Protein AF-A0A9N9J6V5-F1 (afdb_monomer_lite)

pLDDT: mean 83.31, std 20.72, range [34.69, 98.25]

Sequence (106 aa):
MESLASNLIPTKQSIVSSTSKRNKRSVTILPPTLATTIDKKTKKPFILEYSVHLASNRFNRELKCIFPQVEDIEKCLVIPTFLKCEHDLVGIGAVIDHEKDEKLEV

Structure (mmCIF, N/CA/C/O backbone):
data_AF-A0A9N9J6V5-F1
#
_entry.id   AF-A0A9N9J6V5-F1
#
loop_
_atom_site.group_PDB
_atom_site.id
_atom_site.type_symbol
_atom_site.label_atom_id
_atom_site.label_alt_id
_atom_site.label_comp_id
_atom_site.label_asym_id
_atom_site.label_entity_id
_atom_site.label_seq_id
_atom_site.pdbx_PDB_ins_code
_atom_site.Cartn_x
_atom_site.Cartn_y
_atom_site.Cartn_z
_atom_site.occupancy
_atom_site.B_iso_or_equiv
_atom_site.auth_seq_id
_atom_site.auth_comp_id
_atom_site.a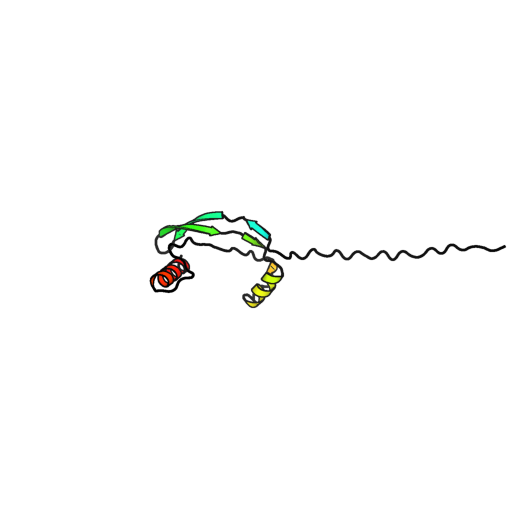uth_asym_id
_atom_site.auth_atom_id
_atom_site.pdbx_PDB_model_num
ATOM 1 N N . MET A 1 1 ? -59.084 27.238 56.098 1.00 43.94 1 MET A N 1
ATOM 2 C CA . MET A 1 1 ? -57.671 27.656 56.005 1.00 43.94 1 MET A CA 1
ATOM 3 C C . MET A 1 1 ? -56.969 26.655 55.117 1.00 43.94 1 MET A C 1
ATOM 5 O O . MET A 1 1 ? -56.894 25.485 55.467 1.00 43.94 1 MET A O 1
ATOM 9 N N . GLU A 1 2 ? -56.637 27.111 53.917 1.00 34.69 2 GLU A N 1
ATOM 10 C CA . GLU A 1 2 ? -56.127 26.323 52.798 1.00 34.69 2 GLU A CA 1
ATOM 11 C C . GLU A 1 2 ? -54.723 25.778 53.097 1.00 34.69 2 GLU A C 1
ATOM 13 O O . GLU A 1 2 ? -53.867 26.491 53.615 1.00 34.69 2 GLU A O 1
ATOM 18 N N . SER A 1 3 ? -54.500 24.505 52.769 1.00 35.50 3 SER A N 1
ATOM 19 C CA . SER A 1 3 ? -53.189 23.855 52.790 1.00 35.50 3 SER A CA 1
ATOM 20 C C . SER A 1 3 ? -52.680 23.786 51.351 1.00 35.50 3 SER A C 1
ATOM 22 O O . SER A 1 3 ? -53.223 23.048 50.529 1.00 35.50 3 SER A O 1
ATOM 24 N N . LEU A 1 4 ? -51.672 24.599 51.033 1.00 39.06 4 LEU A N 1
ATOM 25 C CA . LEU A 1 4 ? -50.961 24.593 49.754 1.00 39.06 4 LEU A CA 1
ATOM 26 C C . LEU A 1 4 ? -49.958 23.432 49.747 1.00 39.06 4 LEU A C 1
ATOM 28 O O . LEU A 1 4 ? -48.835 23.558 50.232 1.00 39.06 4 LEU A O 1
ATOM 32 N N . ALA A 1 5 ? -50.376 22.292 49.197 1.00 41.53 5 ALA A N 1
ATOM 33 C CA . ALA A 1 5 ? -49.474 21.195 48.877 1.00 41.53 5 ALA A CA 1
ATOM 34 C C . ALA A 1 5 ? -48.572 21.594 47.695 1.00 41.53 5 ALA A C 1
ATOM 36 O O . ALA A 1 5 ? -49.031 21.977 46.619 1.00 41.53 5 ALA A O 1
ATOM 37 N N . SER A 1 6 ? -47.268 21.522 47.932 1.00 43.38 6 SER A N 1
ATOM 38 C CA . SER A 1 6 ? -46.185 21.800 47.000 1.00 43.38 6 SER A CA 1
ATOM 39 C C . SER A 1 6 ? -46.143 20.774 45.860 1.00 43.38 6 SER A C 1
ATOM 41 O O . SER A 1 6 ? -45.918 19.584 46.070 1.00 43.38 6 SER A O 1
ATOM 43 N N . ASN A 1 7 ? -46.306 21.246 44.623 1.00 40.84 7 ASN A N 1
ATOM 44 C CA . ASN A 1 7 ? -46.095 20.444 43.418 1.00 40.84 7 ASN A CA 1
ATOM 45 C C . ASN A 1 7 ? -44.591 20.230 43.179 1.00 40.84 7 ASN A C 1
ATOM 47 O O . ASN A 1 7 ? -43.937 21.013 42.492 1.00 40.84 7 ASN A O 1
ATOM 51 N N . LEU A 1 8 ? -44.037 19.156 43.742 1.00 41.31 8 LEU A N 1
ATOM 52 C CA . LEU A 1 8 ? -42.737 18.618 43.343 1.00 41.31 8 LEU A CA 1
ATOM 53 C C . LEU A 1 8 ? -42.909 17.839 42.032 1.00 41.31 8 LEU A C 1
ATOM 55 O O . LEU A 1 8 ? -43.397 16.711 42.010 1.00 41.31 8 LEU A O 1
ATOM 59 N N . ILE A 1 9 ? -42.520 18.465 40.923 1.00 42.06 9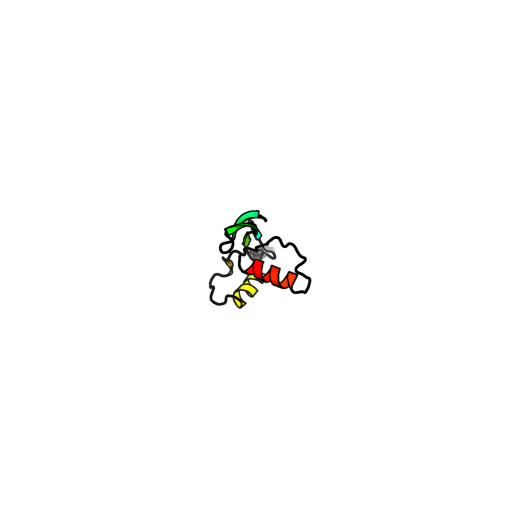 ILE A N 1
ATOM 60 C CA . ILE A 1 9 ? -42.415 17.816 39.612 1.00 42.06 9 ILE A CA 1
ATOM 61 C C . ILE A 1 9 ? -41.255 16.807 39.680 1.00 42.06 9 ILE A C 1
ATOM 63 O O . ILE A 1 9 ? -40.145 17.204 40.042 1.00 42.06 9 ILE A O 1
ATOM 67 N N . PRO A 1 10 ? -41.439 15.527 39.306 1.00 38.56 10 PRO A N 1
ATOM 68 C CA . PRO A 1 10 ? -40.325 14.602 39.201 1.00 38.56 10 PRO A CA 1
ATOM 69 C C . PRO A 1 10 ? -39.497 14.974 37.972 1.00 38.56 10 PRO A C 1
ATOM 71 O O . PRO A 1 10 ? -39.929 14.802 36.829 1.00 38.56 10 PRO A O 1
ATOM 74 N N . THR A 1 11 ? -38.288 15.479 38.201 1.00 39.06 11 THR A N 1
ATOM 75 C CA . THR A 1 11 ? -37.281 15.657 37.161 1.00 39.06 11 THR A CA 1
ATOM 76 C C . THR A 1 11 ? -36.943 14.274 36.614 1.00 39.06 11 THR A C 1
ATOM 78 O O . THR A 1 11 ? -36.207 13.509 37.237 1.00 39.06 11 THR A O 1
ATOM 81 N N . LYS A 1 12 ? -37.499 13.920 35.448 1.00 43.09 12 LYS A N 1
ATOM 82 C CA . LYS A 1 12 ? -37.006 12.791 34.659 1.00 43.09 12 LYS A CA 1
ATOM 83 C C . LYS A 1 12 ? -35.542 13.081 34.349 1.00 43.09 12 LYS A C 1
ATOM 85 O O . LYS A 1 12 ? -35.237 13.871 33.458 1.00 43.09 12 LYS A O 1
ATOM 90 N N . GLN A 1 13 ? -34.641 12.463 35.107 1.00 42.16 13 GLN A N 1
ATOM 91 C CA . GLN A 1 13 ? -33.248 12.339 34.720 1.00 42.16 13 GLN A CA 1
ATOM 92 C C . GLN A 1 13 ? -33.243 11.545 33.418 1.00 42.16 13 GLN A C 1
ATOM 94 O O . GLN A 1 13 ? -33.396 10.325 33.399 1.00 42.16 13 GLN A O 1
ATOM 99 N N . SER A 1 14 ? -33.156 12.276 32.309 1.00 41.62 14 SER A N 1
ATOM 100 C CA . SER A 1 14 ? -32.756 11.715 31.034 1.00 41.62 14 SER A CA 1
ATOM 101 C C . SER A 1 14 ? -31.386 11.100 31.272 1.00 41.62 14 SER A C 1
ATOM 103 O O . SER A 1 14 ? -30.404 11.815 31.474 1.00 41.62 14 SER A O 1
ATOM 105 N N . ILE A 1 15 ? -31.347 9.771 31.343 1.00 47.41 15 ILE A N 1
ATOM 106 C CA . ILE A 1 15 ? -30.122 8.997 31.226 1.00 47.41 15 ILE A CA 1
ATOM 107 C C . ILE A 1 15 ? -29.522 9.450 29.902 1.00 47.41 15 ILE A C 1
ATOM 109 O O . ILE A 1 15 ? -30.021 9.106 28.830 1.00 47.41 15 ILE A O 1
ATOM 113 N N . VAL A 1 16 ? -28.507 10.308 29.988 1.00 43.53 16 VAL A N 1
ATOM 114 C CA . VAL A 1 16 ? -27.719 10.743 28.845 1.00 43.53 16 VAL A CA 1
ATOM 115 C C . VAL A 1 16 ? -27.089 9.471 28.307 1.00 43.53 16 VAL A C 1
ATOM 117 O O . VAL A 1 16 ? -26.093 8.986 28.842 1.00 43.53 16 VAL A O 1
ATOM 120 N N . SER A 1 17 ? -27.721 8.881 27.291 1.00 49.41 17 SER A N 1
ATOM 121 C CA . SER A 1 17 ? -27.127 7.802 26.521 1.00 49.41 17 SER A CA 1
ATOM 122 C C . SER A 1 17 ? -25.781 8.335 26.065 1.00 49.41 17 SER A C 1
ATOM 124 O O . SER A 1 17 ? -25.736 9.329 25.330 1.00 49.41 17 SER A O 1
ATOM 126 N N . SER A 1 18 ? -24.700 7.742 26.560 1.00 49.66 18 SER A N 1
ATOM 127 C CA . SER A 1 18 ? -23.353 8.060 26.127 1.00 49.66 18 SER A CA 1
ATOM 128 C C . SER A 1 18 ? -23.338 7.899 24.613 1.00 49.66 18 SER A C 1
ATOM 130 O O . SER A 1 18 ? -23.379 6.794 24.071 1.00 49.66 18 SER A O 1
ATOM 132 N N . THR A 1 19 ? -23.373 9.021 23.897 1.00 47.53 19 THR A N 1
ATOM 133 C CA . THR A 1 19 ? -23.213 9.021 22.455 1.00 47.53 19 THR A CA 1
ATOM 134 C C . THR A 1 19 ? -21.770 8.615 22.225 1.00 47.53 19 THR A C 1
ATOM 136 O O . THR A 1 19 ? -20.855 9.432 22.264 1.00 47.53 19 THR A O 1
ATOM 139 N N . SER A 1 20 ? -21.557 7.304 22.083 1.00 51.03 20 SER A N 1
ATOM 140 C CA . SER A 1 20 ? -20.309 6.723 21.610 1.00 51.03 20 SER A CA 1
ATOM 141 C C . SER A 1 20 ? -19.904 7.542 20.392 1.00 51.03 20 SER A C 1
ATOM 143 O O . SER A 1 20 ? -20.590 7.526 19.364 1.00 51.03 20 SER A O 1
ATOM 145 N N . LYS A 1 21 ? -18.862 8.369 20.550 1.00 59.25 21 LYS A N 1
ATOM 146 C CA . LYS A 1 21 ? -18.321 9.202 19.480 1.00 59.25 21 LYS A CA 1
ATOM 147 C C . LYS A 1 21 ? -17.788 8.237 18.430 1.00 59.25 21 LYS A C 1
ATOM 149 O O . LYS A 1 21 ? -16.635 7.826 18.489 1.00 59.25 21 LYS A O 1
ATOM 154 N N . ARG A 1 22 ? -18.652 7.821 17.497 1.00 61.16 22 ARG A N 1
ATOM 155 C CA . ARG A 1 22 ? -18.274 6.947 16.387 1.00 61.16 22 ARG A CA 1
ATOM 156 C C . ARG A 1 22 ? -17.112 7.613 15.670 1.00 61.16 22 ARG A C 1
ATOM 158 O O . ARG A 1 22 ? -17.258 8.731 15.171 1.00 61.16 22 ARG A O 1
ATOM 165 N N . ASN A 1 23 ? -15.975 6.928 15.631 1.00 62.47 23 ASN A N 1
ATOM 166 C CA . ASN A 1 23 ? -14.798 7.428 14.947 1.00 62.47 23 ASN A CA 1
ATOM 167 C C . ASN A 1 23 ? -15.121 7.523 13.451 1.00 62.47 23 ASN A C 1
ATOM 169 O O . ASN A 1 23 ? -15.272 6.517 12.757 1.00 62.47 23 ASN A O 1
ATOM 173 N N . LYS A 1 24 ? -15.326 8.753 12.970 1.00 74.75 24 LYS A N 1
ATOM 174 C CA . LYS A 1 24 ? -15.669 9.022 11.565 1.00 74.75 24 LYS A CA 1
ATOM 175 C C . LYS A 1 24 ? -14.464 8.855 10.638 1.00 74.75 24 LYS A C 1
ATOM 177 O O . LYS A 1 24 ? -14.648 8.795 9.427 1.00 74.75 24 LYS A O 1
ATOM 182 N N . ARG A 1 25 ? -13.253 8.827 11.194 1.00 83.94 25 ARG A N 1
ATOM 183 C CA . ARG A 1 25 ? -11.982 8.792 10.468 1.00 83.94 25 ARG A CA 1
ATOM 184 C C . ARG A 1 25 ? -11.130 7.626 10.956 1.00 83.94 25 ARG A C 1
ATOM 186 O O . ARG A 1 25 ? -11.368 7.110 12.048 1.00 83.94 25 ARG A O 1
ATOM 193 N N . SER A 1 26 ? -10.183 7.210 10.124 1.00 89.12 26 SER A N 1
ATOM 194 C CA . SER A 1 26 ? -9.119 6.299 10.538 1.00 89.12 26 SER A CA 1
ATOM 195 C C . SER A 1 26 ? -8.254 6.946 11.620 1.00 89.12 26 SER A C 1
ATOM 197 O O . SER A 1 26 ? -8.170 8.175 11.713 1.00 89.12 26 SER A O 1
ATOM 199 N N . VAL A 1 27 ? -7.626 6.109 12.441 1.00 93.69 27 VAL A N 1
ATOM 200 C CA . VAL A 1 27 ? -6.661 6.543 13.455 1.00 93.69 27 VAL A CA 1
ATOM 201 C C . VAL A 1 27 ? -5.295 6.007 13.068 1.00 93.69 27 VAL A C 1
ATOM 203 O O . VAL A 1 27 ? -5.115 4.794 12.99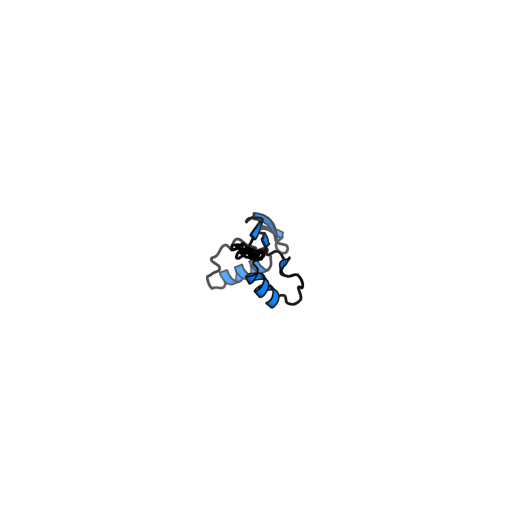2 1.00 93.69 27 VAL A O 1
ATOM 206 N N . THR A 1 28 ? -4.339 6.904 12.855 1.00 96.50 28 THR A N 1
ATOM 207 C CA . THR A 1 28 ? -2.939 6.544 12.629 1.00 96.50 28 THR A CA 1
ATOM 208 C C . THR A 1 28 ? -2.319 6.053 13.936 1.00 96.50 28 THR A C 1
ATOM 210 O O . THR A 1 28 ? -2.249 6.804 14.906 1.00 96.50 28 THR A O 1
ATOM 213 N N . ILE A 1 29 ? -1.871 4.799 13.959 1.00 97.38 29 ILE A N 1
ATOM 214 C CA . ILE A 1 29 ? -1.094 4.201 15.054 1.00 97.38 29 ILE A CA 1
ATOM 215 C C . ILE A 1 29 ? 0.397 4.467 14.834 1.00 97.38 29 ILE A C 1
ATOM 217 O O . ILE A 1 29 ? 1.089 4.891 15.755 1.00 97.38 29 ILE A O 1
ATOM 221 N N . LEU A 1 30 ? 0.875 4.237 13.607 1.00 97.62 30 LEU A N 1
ATOM 222 C CA . LEU A 1 30 ? 2.247 4.520 13.190 1.00 97.62 30 LEU A CA 1
ATOM 223 C C . LEU A 1 30 ? 2.209 5.503 12.012 1.00 97.62 30 LEU A C 1
ATOM 225 O O . LEU A 1 30 ? 1.554 5.191 11.010 1.00 97.62 30 LEU A O 1
ATOM 229 N N . PRO A 1 31 ? 2.868 6.674 12.110 1.00 97.94 31 PRO A N 1
ATOM 230 C CA . PRO A 1 31 ? 2.948 7.617 11.000 1.00 97.94 31 PRO A CA 1
ATOM 231 C C . PRO A 1 31 ? 3.736 7.025 9.820 1.00 97.94 31 PRO A C 1
ATOM 233 O O . PRO A 1 31 ? 4.423 6.014 9.989 1.00 97.94 31 PRO A O 1
ATOM 236 N N . PRO A 1 32 ? 3.658 7.648 8.630 1.00 97.94 32 PRO A N 1
ATOM 237 C CA . PRO A 1 32 ? 4.471 7.255 7.485 1.00 97.94 32 PRO A CA 1
ATOM 238 C C . PRO A 1 32 ? 5.942 7.081 7.867 1.00 97.94 32 PRO A C 1
ATOM 240 O O . PRO A 1 32 ? 6.573 7.987 8.411 1.00 97.94 32 PRO A O 1
ATOM 243 N N . THR A 1 33 ? 6.448 5.877 7.637 1.00 97.94 33 THR A N 1
ATOM 244 C CA . THR A 1 33 ? 7.773 5.424 8.042 1.00 97.94 33 THR A CA 1
ATOM 245 C C . THR A 1 33 ? 8.442 4.773 6.844 1.00 97.94 33 THR A C 1
ATOM 247 O O . THR A 1 33 ? 7.851 3.920 6.182 1.00 97.94 33 THR A O 1
ATOM 250 N N . LEU A 1 34 ? 9.688 5.162 6.580 1.00 97.88 34 LEU A N 1
ATOM 251 C CA . LEU A 1 34 ? 10.518 4.541 5.554 1.00 97.88 34 LEU A CA 1
ATOM 252 C C . LEU A 1 34 ? 11.279 3.358 6.152 1.00 97.88 34 LEU A C 1
ATOM 254 O O . LEU A 1 34 ? 11.922 3.484 7.194 1.00 97.88 34 LEU A O 1
ATOM 258 N N . ALA A 1 35 ? 11.238 2.221 5.468 1.00 96.25 35 ALA A N 1
ATOM 259 C CA . ALA A 1 35 ? 12.038 1.048 5.771 1.00 96.25 35 ALA A CA 1
ATOM 260 C C . ALA A 1 35 ? 12.865 0.642 4.553 1.00 96.25 35 ALA A C 1
ATOM 262 O O . ALA A 1 35 ? 12.353 0.531 3.440 1.00 96.25 35 ALA A O 1
ATOM 263 N N . THR A 1 36 ? 14.144 0.364 4.784 1.00 95.69 36 THR A N 1
ATOM 264 C CA . THR A 1 36 ? 14.994 -0.301 3.796 1.00 95.69 36 THR A CA 1
ATOM 265 C C . THR A 1 36 ? 14.785 -1.808 3.916 1.00 95.69 36 THR A C 1
ATOM 267 O O . THR A 1 36 ? 14.994 -2.381 4.983 1.00 95.69 36 THR A O 1
ATOM 270 N N . THR A 1 37 ? 14.359 -2.450 2.833 1.00 92.44 37 THR A N 1
ATOM 271 C CA . THR A 1 37 ? 14.114 -3.898 2.733 1.00 92.44 37 THR A CA 1
ATOM 272 C C . THR A 1 37 ? 14.896 -4.476 1.559 1.00 92.44 37 THR A C 1
ATOM 274 O O . THR A 1 37 ? 15.439 -3.736 0.745 1.00 92.44 37 THR A O 1
ATOM 277 N N . ILE A 1 38 ? 15.013 -5.802 1.500 1.00 93.19 38 ILE A N 1
ATOM 278 C CA . ILE A 1 38 ? 15.660 -6.524 0.406 1.00 93.19 38 ILE A CA 1
ATOM 279 C C . ILE A 1 38 ? 14.587 -7.236 -0.416 1.00 93.19 38 ILE A C 1
ATOM 281 O O . ILE A 1 38 ? 13.805 -8.013 0.131 1.00 93.19 38 ILE A O 1
ATOM 285 N N . ASP A 1 39 ? 14.593 -7.004 -1.724 1.00 90.94 39 ASP A N 1
ATOM 286 C CA . ASP A 1 39 ? 13.787 -7.753 -2.687 1.00 90.94 39 ASP A CA 1
ATOM 287 C C . ASP A 1 39 ? 14.228 -9.225 -2.678 1.00 90.94 39 ASP A C 1
ATOM 289 O O . ASP A 1 39 ? 15.413 -9.556 -2.827 1.00 90.94 39 ASP A O 1
ATOM 293 N N . LYS A 1 40 ? 13.275 -10.141 -2.489 1.00 88.50 40 LYS A N 1
ATOM 294 C CA . LYS A 1 40 ? 13.581 -11.571 -2.355 1.00 88.50 40 LYS A CA 1
ATOM 295 C C . LYS A 1 40 ? 14.118 -12.192 -3.642 1.00 88.50 40 LYS A C 1
ATOM 297 O O . LYS A 1 40 ? 14.927 -13.121 -3.536 1.00 88.50 40 LYS A O 1
ATOM 302 N N . LYS A 1 41 ? 13.687 -11.711 -4.807 1.00 87.31 41 LYS A N 1
ATOM 303 C CA . LYS A 1 41 ? 14.040 -12.214 -6.138 1.00 87.31 41 LYS A CA 1
ATOM 304 C C . LYS A 1 41 ? 15.364 -11.621 -6.600 1.00 87.31 41 LYS A C 1
ATOM 306 O O . LYS A 1 41 ? 16.281 -12.369 -6.929 1.00 87.31 41 LYS A O 1
ATOM 311 N N . THR A 1 42 ? 15.496 -10.296 -6.571 1.00 89.38 42 THR A N 1
ATOM 312 C CA . THR A 1 42 ? 16.691 -9.616 -7.104 1.00 89.38 42 THR A CA 1
ATOM 313 C C . THR A 1 42 ? 17.822 -9.475 -6.088 1.00 89.38 42 THR A C 1
ATOM 315 O O . THR A 1 42 ? 18.953 -9.183 -6.475 1.00 89.38 42 THR A O 1
ATOM 318 N N . LYS A 1 43 ? 17.539 -9.683 -4.792 1.00 92.44 43 LYS A N 1
ATOM 319 C CA . LYS A 1 43 ? 18.466 -9.455 -3.666 1.00 92.44 43 LYS A CA 1
ATOM 320 C C . LYS A 1 43 ? 18.963 -8.012 -3.555 1.00 92.44 43 LYS A C 1
ATOM 322 O O . LYS A 1 43 ? 19.920 -7.752 -2.826 1.00 92.44 43 LYS A O 1
ATOM 327 N N . LYS A 1 44 ? 18.323 -7.066 -4.245 1.00 91.06 44 LYS A N 1
ATOM 328 C CA . LYS A 1 44 ? 18.671 -5.646 -4.177 1.00 91.06 44 LYS A CA 1
ATOM 329 C C . LYS A 1 44 ? 17.921 -4.965 -3.029 1.00 91.06 44 LYS A C 1
ATOM 331 O O . LYS A 1 44 ? 16.768 -5.314 -2.761 1.00 91.06 44 LYS A O 1
ATOM 336 N N . PRO A 1 45 ? 18.549 -3.999 -2.340 1.00 93.44 45 PRO A N 1
ATOM 337 C CA . PRO A 1 45 ? 17.846 -3.189 -1.364 1.00 93.44 45 PRO A CA 1
ATOM 338 C C . PRO A 1 45 ? 16.884 -2.222 -2.064 1.00 93.44 45 PRO A C 1
ATOM 340 O O . PRO A 1 45 ? 17.215 -1.648 -3.101 1.00 93.44 45 PRO A O 1
ATOM 343 N N . PHE A 1 46 ? 15.723 -1.994 -1.463 1.00 93.00 46 PHE A N 1
ATOM 344 C CA . PHE A 1 46 ? 14.773 -0.964 -1.868 1.00 93.00 46 PHE A CA 1
ATOM 345 C C . PHE A 1 46 ? 14.168 -0.277 -0.641 1.00 93.00 46 PHE A C 1
ATOM 347 O O . PHE A 1 46 ? 14.282 -0.759 0.488 1.00 93.00 46 PHE A O 1
ATOM 354 N N . ILE A 1 47 ? 13.540 0.874 -0.873 1.00 94.50 47 ILE A N 1
ATOM 355 C CA . ILE A 1 47 ? 12.871 1.656 0.166 1.00 94.50 47 ILE A CA 1
ATOM 356 C C . ILE A 1 47 ? 11.364 1.459 0.025 1.00 94.50 47 ILE A C 1
ATOM 358 O O . ILE A 1 47 ? 10.800 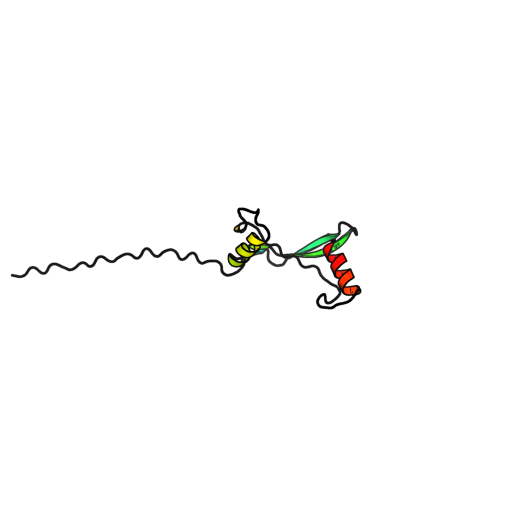1.690 -1.046 1.00 94.50 47 ILE A O 1
ATOM 362 N N . LEU A 1 48 ? 10.735 1.061 1.124 1.00 95.44 48 LEU A N 1
ATOM 363 C CA . LEU A 1 48 ? 9.294 0.963 1.288 1.00 95.44 48 LEU A CA 1
ATOM 364 C C . LEU A 1 48 ? 8.834 2.038 2.269 1.00 95.44 48 LEU A C 1
ATOM 366 O O . LEU A 1 48 ? 9.367 2.125 3.374 1.00 95.44 48 LEU A O 1
ATOM 370 N N . GLU A 1 49 ? 7.820 2.814 1.907 1.00 97.88 49 GLU A N 1
ATOM 371 C CA . GLU A 1 49 ? 7.080 3.617 2.876 1.00 97.88 49 GLU A CA 1
ATOM 372 C C . GLU A 1 49 ? 5.846 2.843 3.338 1.00 97.88 49 GLU A C 1
ATOM 374 O O . GLU A 1 49 ? 5.133 2.243 2.534 1.00 97.88 49 GLU A O 1
ATOM 379 N N . TYR A 1 50 ? 5.577 2.853 4.638 1.00 98.06 50 TYR A N 1
ATOM 380 C CA . TYR A 1 50 ? 4.362 2.274 5.195 1.00 98.06 50 TYR A CA 1
ATOM 381 C C . TYR A 1 50 ? 3.869 3.082 6.392 1.00 98.06 50 TYR A C 1
ATOM 383 O O . TYR A 1 50 ? 4.595 3.867 6.995 1.00 98.06 50 TYR A O 1
ATOM 391 N N . SER A 1 51 ? 2.607 2.889 6.751 1.00 98.25 51 SER A N 1
ATOM 392 C CA . SER A 1 51 ? 2.024 3.409 7.992 1.00 98.25 51 SER A CA 1
ATOM 393 C C . SER A 1 51 ? 1.054 2.382 8.561 1.00 98.25 51 SER A C 1
ATOM 395 O O . SER A 1 51 ? 0.727 1.410 7.888 1.00 98.25 51 SER A O 1
ATOM 397 N N . VAL A 1 52 ? 0.607 2.553 9.803 1.00 98.12 52 VAL A N 1
ATOM 398 C CA . VAL A 1 52 ? -0.306 1.596 10.451 1.00 98.12 52 VAL A CA 1
ATOM 399 C C . VAL A 1 52 ? -1.523 2.340 10.965 1.00 98.12 52 VAL A C 1
ATOM 401 O O . VAL A 1 52 ? -1.377 3.335 11.675 1.00 98.12 52 VAL A O 1
ATOM 404 N N . HIS A 1 53 ? -2.719 1.856 10.631 1.00 96.69 53 HIS A N 1
ATOM 405 C CA . HIS A 1 53 ? -3.978 2.530 10.943 1.00 96.69 53 HIS A CA 1
ATOM 406 C C . HIS A 1 53 ? -5.020 1.582 11.521 1.00 96.69 53 HIS A C 1
ATOM 408 O O . HIS A 1 53 ? -5.170 0.449 11.064 1.00 96.69 53 HIS A O 1
ATOM 414 N N . LEU A 1 54 ? -5.824 2.098 12.450 1.00 95.19 54 LEU A N 1
ATOM 415 C CA . LEU A 1 54 ? -7.154 1.559 12.709 1.00 95.19 54 LEU A CA 1
ATOM 416 C C . LEU A 1 54 ? -8.106 2.084 11.641 1.00 95.19 54 LEU A C 1
ATOM 418 O O . LEU A 1 54 ? -8.216 3.296 11.412 1.00 95.19 54 LEU A O 1
ATOM 422 N N . ALA A 1 55 ? -8.820 1.165 11.005 1.00 93.31 55 ALA A N 1
ATOM 423 C CA . ALA A 1 55 ? -9.827 1.502 10.021 1.00 93.31 55 ALA A CA 1
ATOM 424 C C . ALA A 1 55 ? -11.061 2.160 10.660 1.00 93.31 55 ALA A C 1
ATOM 426 O O . ALA A 1 55 ? -11.441 1.895 11.800 1.00 93.31 55 ALA A O 1
ATOM 427 N N . SER A 1 56 ? -11.713 3.039 9.896 1.00 92.81 56 SER A N 1
ATOM 428 C CA . SER A 1 56 ? -12.996 3.615 10.309 1.00 92.81 56 SER A CA 1
ATOM 429 C C . SER A 1 56 ? -14.114 2.571 10.236 1.00 92.81 56 SER A C 1
ATOM 431 O O . SER A 1 56 ? -14.072 1.666 9.404 1.00 92.81 56 SER A O 1
ATOM 433 N N . ASN A 1 57 ? -15.192 2.762 11.001 1.00 91.31 57 ASN A N 1
ATOM 434 C CA . ASN A 1 57 ? -16.366 1.876 10.949 1.00 91.31 57 ASN A CA 1
ATOM 435 C C . ASN A 1 57 ? -16.953 1.730 9.536 1.00 91.31 57 ASN A C 1
ATOM 437 O O . ASN A 1 57 ? -17.486 0.679 9.191 1.00 91.31 57 ASN A O 1
ATOM 441 N N . ARG A 1 58 ? -16.875 2.785 8.710 1.00 91.88 58 ARG A N 1
ATOM 442 C CA . ARG A 1 58 ? -17.316 2.719 7.312 1.00 91.88 58 ARG A CA 1
ATOM 443 C C . ARG A 1 58 ? -16.416 1.785 6.509 1.00 91.88 58 ARG A C 1
ATOM 445 O O . ARG A 1 58 ? -16.940 0.944 5.797 1.00 91.88 58 ARG A O 1
ATOM 452 N N . PHE A 1 59 ? -15.101 1.926 6.649 1.00 93.38 59 PHE A N 1
ATOM 453 C CA . PHE A 1 59 ? -14.133 1.101 5.931 1.00 93.38 59 PHE A CA 1
ATOM 454 C C . PHE A 1 59 ? -14.201 -0.367 6.372 1.00 93.38 59 PHE A C 1
ATOM 456 O O . PHE A 1 59 ? -14.212 -1.249 5.524 1.00 93.38 59 PHE A O 1
ATOM 463 N N . ASN A 1 60 ? -14.386 -0.632 7.670 1.00 93.56 60 ASN A N 1
ATOM 464 C CA . ASN A 1 60 ? -14.564 -1.992 8.198 1.00 93.56 60 ASN A CA 1
ATOM 465 C C . ASN A 1 60 ? -15.755 -2.729 7.572 1.00 93.56 60 ASN A C 1
ATOM 467 O O . ASN A 1 60 ? -15.682 -3.934 7.350 1.00 93.56 60 ASN A O 1
ATOM 471 N N . ARG A 1 61 ? -16.845 -2.019 7.250 1.00 92.75 61 ARG A N 1
ATOM 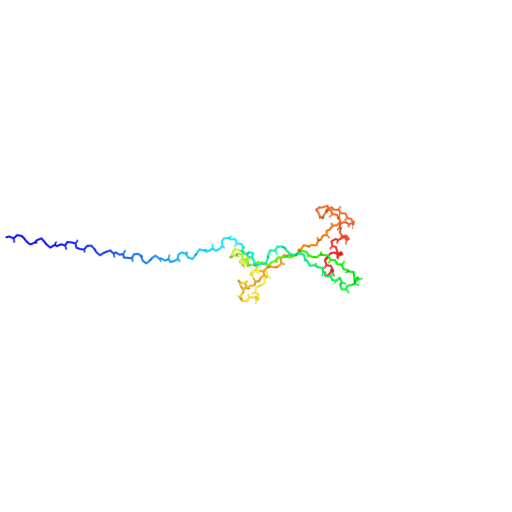472 C CA . ARG A 1 61 ? -17.985 -2.620 6.538 1.00 92.75 61 ARG A CA 1
ATOM 473 C C . ARG A 1 61 ? -17.608 -3.073 5.130 1.00 92.75 61 ARG A C 1
ATOM 475 O O . ARG A 1 61 ? -18.016 -4.157 4.739 1.00 92.75 61 ARG A O 1
ATOM 482 N N . GLU A 1 62 ? -16.830 -2.270 4.408 1.00 94.75 62 GLU A N 1
ATOM 483 C CA . GLU A 1 62 ? -16.335 -2.636 3.074 1.00 94.75 62 GLU A CA 1
ATOM 484 C C . GLU A 1 62 ? -15.354 -3.813 3.165 1.00 94.75 62 GLU A C 1
ATOM 486 O O . GLU A 1 62 ? -15.472 -4.780 2.418 1.00 94.75 62 GLU A O 1
ATOM 491 N N . LEU A 1 63 ? -14.442 -3.788 4.145 1.00 94.12 63 LEU A N 1
ATOM 492 C CA . LEU A 1 63 ? -13.504 -4.887 4.380 1.00 94.12 63 LEU A CA 1
ATOM 493 C C . LEU A 1 63 ? -14.219 -6.206 4.680 1.00 94.12 63 LEU A C 1
ATOM 495 O O . LEU A 1 63 ? -13.785 -7.241 4.190 1.00 94.12 63 LEU A O 1
ATOM 499 N N . LYS A 1 64 ? -15.336 -6.185 5.417 1.00 94.94 64 LYS A N 1
ATOM 500 C CA . LYS A 1 64 ? -16.128 -7.393 5.695 1.00 94.94 64 LYS A CA 1
ATOM 501 C C . LYS A 1 64 ? -16.755 -8.001 4.438 1.00 94.94 64 LYS A C 1
ATOM 503 O O . LYS A 1 64 ? -16.968 -9.206 4.394 1.00 94.94 64 LYS A O 1
ATOM 508 N N . CYS A 1 65 ? -17.033 -7.195 3.414 1.00 94.75 65 CYS A N 1
ATOM 509 C CA . CYS A 1 65 ? -17.492 -7.705 2.121 1.00 94.75 65 CYS A CA 1
ATOM 510 C C . CYS A 1 65 ? -16.361 -8.392 1.338 1.00 94.75 65 CYS A C 1
ATOM 512 O O . CYS A 1 65 ? -16.627 -9.331 0.596 1.00 94.75 65 CYS A O 1
ATOM 514 N N . ILE A 1 66 ? -15.117 -7.929 1.502 1.00 95.62 66 ILE A N 1
ATOM 515 C CA . ILE A 1 66 ? -13.931 -8.475 0.819 1.00 95.62 66 ILE A CA 1
ATOM 516 C C . ILE A 1 66 ? -13.389 -9.711 1.556 1.00 95.62 66 ILE A C 1
ATOM 518 O O . ILE A 1 66 ? -12.986 -10.684 0.923 1.00 95.62 66 ILE A O 1
ATOM 522 N N . PHE A 1 67 ? -13.415 -9.691 2.890 1.00 95.81 67 PHE A N 1
ATOM 523 C CA . PHE A 1 67 ? -12.906 -10.740 3.776 1.00 95.81 67 PHE A CA 1
ATOM 524 C C . PHE A 1 67 ? -14.017 -11.275 4.700 1.00 95.81 67 PHE A C 1
ATOM 526 O O . PHE A 1 67 ? -13.949 -11.102 5.921 1.00 95.81 67 PHE A O 1
ATOM 533 N N . PRO A 1 68 ? -15.068 -11.910 4.148 1.00 94.94 68 PRO A N 1
ATOM 534 C CA . PRO A 1 68 ? -16.254 -12.314 4.910 1.00 94.94 68 PRO A CA 1
ATOM 535 C C . PRO A 1 68 ? -15.979 -13.351 6.006 1.00 94.94 68 PRO A C 1
ATOM 537 O O . PRO A 1 68 ? -16.751 -13.457 6.955 1.00 94.94 68 PRO A O 1
ATOM 540 N N . GLN A 1 69 ? -14.887 -14.102 5.889 1.00 96.50 69 GLN A N 1
ATOM 541 C CA . GLN A 1 69 ? -14.462 -15.122 6.845 1.00 96.50 69 GLN A CA 1
ATOM 542 C C . GLN A 1 69 ? -13.795 -14.558 8.109 1.00 96.50 69 GLN A C 1
ATOM 544 O O . GLN A 1 69 ? -13.537 -15.309 9.044 1.00 96.50 69 GLN A O 1
ATOM 549 N N . VAL A 1 70 ? -13.465 -13.263 8.141 1.00 94.94 70 VAL A N 1
ATOM 550 C CA . VAL A 1 70 ? -12.805 -12.636 9.293 1.00 94.94 70 VAL A CA 1
ATOM 551 C C . VAL A 1 70 ? -13.868 -12.146 10.278 1.00 94.94 70 VAL A C 1
ATOM 553 O O . VAL A 1 70 ? -14.601 -11.198 9.996 1.00 94.94 70 VAL A O 1
ATOM 556 N N . GLU A 1 71 ? -13.949 -12.796 11.441 1.00 93.62 71 GLU A N 1
ATOM 557 C CA . GLU A 1 71 ? -14.969 -12.511 12.462 1.00 93.62 71 GLU A CA 1
ATOM 558 C C . GLU A 1 71 ? -14.792 -11.119 13.094 1.00 93.62 71 GLU A C 1
ATOM 560 O O . GLU A 1 71 ? -15.735 -10.324 13.101 1.00 93.62 71 GLU A O 1
ATOM 565 N N . ASP A 1 72 ? -13.567 -10.804 13.527 1.00 93.88 72 ASP A N 1
ATOM 566 C CA . ASP A 1 72 ? -13.189 -9.576 14.244 1.00 93.88 72 ASP A CA 1
ATOM 567 C C . ASP A 1 72 ? -12.528 -8.529 13.317 1.00 93.88 72 ASP A C 1
ATOM 569 O O . ASP A 1 72 ? -11.429 -8.029 13.583 1.00 93.88 72 ASP A O 1
ATOM 573 N N . ILE A 1 73 ? -13.163 -8.207 12.184 1.00 94.31 73 ILE A N 1
ATOM 574 C CA . ILE A 1 73 ? -12.578 -7.313 11.161 1.00 94.31 73 ILE A CA 1
ATOM 575 C C . ILE A 1 73 ? -12.192 -5.930 11.715 1.00 94.31 73 ILE A C 1
ATOM 577 O O . ILE A 1 73 ? -11.256 -5.295 11.238 1.00 94.31 73 ILE A O 1
ATOM 581 N N . GLU A 1 74 ? -12.886 -5.449 12.746 1.00 91.06 74 GLU A N 1
ATOM 582 C CA . GLU A 1 74 ? -12.618 -4.166 13.396 1.00 91.06 74 GLU A CA 1
ATOM 583 C C . GLU A 1 74 ? -11.329 -4.135 14.222 1.00 91.06 74 GLU A C 1
ATOM 585 O O . GLU A 1 74 ? -10.848 -3.047 14.545 1.00 91.06 74 GLU A O 1
ATOM 590 N N . LYS A 1 75 ? -10.771 -5.304 14.559 1.00 92.00 75 LYS A N 1
ATOM 591 C CA . LYS A 1 75 ? -9.471 -5.426 15.234 1.00 92.00 75 LYS A CA 1
ATOM 592 C C . LYS A 1 75 ? -8.312 -5.482 14.239 1.00 92.00 75 LYS A C 1
ATOM 594 O O . LYS A 1 75 ? -7.156 -5.399 14.652 1.00 92.00 75 LYS A O 1
ATOM 599 N N . CYS A 1 76 ? -8.593 -5.620 12.942 1.00 94.06 76 CYS A N 1
ATOM 600 C CA . CYS A 1 76 ? -7.563 -5.644 11.916 1.00 94.06 76 CYS A CA 1
ATOM 601 C C . CYS A 1 76 ? -6.906 -4.270 11.749 1.00 94.06 76 CYS A C 1
ATOM 603 O O . CYS A 1 76 ? -7.556 -3.222 11.756 1.00 94.06 76 CYS A O 1
ATOM 605 N N . LEU A 1 77 ? -5.592 -4.298 11.548 1.00 95.81 77 LEU A N 1
ATOM 606 C CA . LEU A 1 77 ? -4.808 -3.123 11.201 1.00 95.81 77 LEU A CA 1
ATOM 607 C C . LEU A 1 77 ? -4.748 -2.978 9.683 1.00 95.81 77 LEU A C 1
ATOM 609 O O . LEU A 1 77 ? -4.570 -3.960 8.965 1.00 95.81 77 LEU A O 1
ATOM 613 N N . VAL A 1 78 ? -4.853 -1.743 9.203 1.00 95.81 78 VAL A N 1
ATOM 614 C CA . VAL A 1 78 ? -4.628 -1.413 7.795 1.00 95.81 78 VAL A CA 1
ATOM 615 C C . VAL A 1 78 ? -3.223 -0.849 7.657 1.00 95.81 78 VAL A C 1
ATOM 617 O O . VAL A 1 78 ? -2.889 0.155 8.291 1.00 95.81 78 VAL A O 1
ATOM 620 N N . ILE A 1 79 ? -2.414 -1.501 6.824 1.00 97.19 79 ILE A N 1
ATOM 621 C CA . ILE A 1 79 ? -1.026 -1.123 6.556 1.00 97.19 79 ILE A CA 1
ATOM 622 C C . ILE A 1 79 ? -0.915 -0.752 5.074 1.00 97.19 79 ILE A C 1
ATOM 624 O O . ILE A 1 79 ? -0.643 -1.626 4.253 1.00 97.19 79 ILE A O 1
ATOM 628 N N . PRO A 1 80 ? -1.191 0.507 4.689 1.00 96.62 80 PRO A N 1
ATOM 629 C CA . PRO A 1 80 ? -0.914 0.949 3.333 1.00 96.62 80 PRO A CA 1
ATOM 630 C C . PRO A 1 80 ? 0.600 0.983 3.108 1.00 96.62 80 PRO A C 1
ATOM 632 O O . PRO A 1 80 ? 1.360 1.442 3.965 1.00 96.62 80 PRO A O 1
ATOM 635 N N . THR A 1 81 ? 1.008 0.507 1.940 1.00 96.06 81 THR A N 1
ATOM 636 C CA . THR A 1 81 ? 2.393 0.439 1.483 1.00 96.06 81 THR A CA 1
ATOM 637 C C . THR A 1 81 ? 2.564 1.289 0.232 1.00 96.06 81 THR A C 1
ATOM 639 O O . THR A 1 81 ? 1.700 1.302 -0.644 1.00 96.06 81 THR A O 1
ATOM 642 N N . PHE A 1 82 ? 3.684 2.000 0.140 1.00 95.88 82 PHE A N 1
ATOM 643 C CA . PHE A 1 82 ? 4.031 2.816 -1.016 1.00 95.88 82 PHE A CA 1
ATOM 644 C C . PHE A 1 82 ? 5.455 2.500 -1.453 1.00 95.88 82 PHE A C 1
ATOM 646 O O . PHE A 1 82 ? 6.404 2.569 -0.669 1.00 95.88 82 PHE A O 1
ATOM 653 N N . LEU A 1 83 ? 5.594 2.163 -2.731 1.00 95.12 83 LEU A N 1
ATOM 654 C CA . LEU A 1 83 ? 6.878 1.942 -3.375 1.00 95.12 83 LEU A CA 1
ATOM 655 C C . LEU A 1 83 ? 7.193 3.134 -4.265 1.00 95.12 83 LEU A C 1
ATOM 657 O O . LEU A 1 83 ? 6.346 3.601 -5.029 1.00 95.12 83 LEU A O 1
ATOM 661 N N . LYS A 1 84 ? 8.433 3.617 -4.185 1.00 92.94 84 LYS A N 1
ATOM 662 C CA . LYS A 1 84 ? 8.902 4.647 -5.106 1.00 92.94 84 LYS A CA 1
ATOM 663 C C . LYS A 1 84 ? 8.924 4.082 -6.527 1.00 92.94 84 LYS A C 1
ATOM 665 O O . LYS A 1 84 ? 9.502 3.013 -6.759 1.00 92.94 84 LYS A O 1
ATOM 670 N N . CYS A 1 85 ? 8.334 4.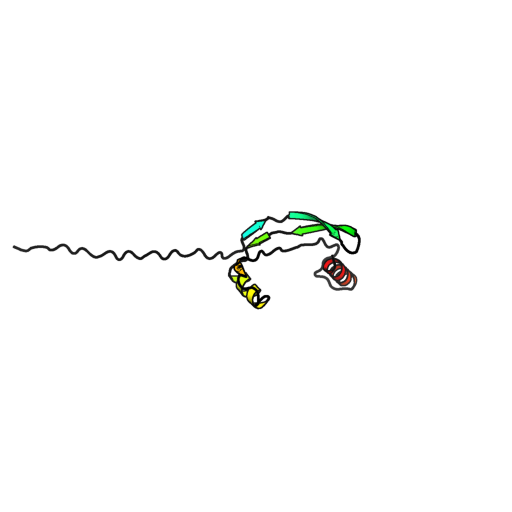839 -7.442 1.00 94.00 85 CYS A N 1
ATOM 671 C CA . CYS A 1 85 ? 8.305 4.545 -8.868 1.00 94.00 85 CYS A CA 1
ATOM 672 C C . CYS A 1 85 ? 9.174 5.553 -9.628 1.00 94.00 85 CYS A C 1
ATOM 674 O O . CYS A 1 85 ? 9.355 6.688 -9.175 1.00 94.00 85 CYS A O 1
ATOM 676 N N . GLU A 1 86 ? 9.756 5.115 -10.737 1.00 95.44 86 GLU A N 1
ATOM 677 C CA . GLU A 1 86 ? 10.538 5.950 -11.646 1.00 95.44 86 GLU A CA 1
ATOM 678 C C . GLU A 1 86 ? 9.624 6.705 -12.609 1.00 95.44 86 GLU A C 1
ATOM 680 O O . GLU A 1 86 ? 9.857 7.887 -12.871 1.00 95.44 86 GLU A O 1
ATOM 685 N N . HIS A 1 87 ? 8.555 6.055 -13.076 1.00 97.19 87 HIS A N 1
ATOM 686 C CA . HIS A 1 87 ? 7.592 6.653 -13.989 1.00 97.19 87 HIS A CA 1
ATOM 687 C C . HIS A 1 87 ? 6.282 7.057 -13.299 1.00 97.19 87 HIS A C 1
ATOM 689 O O . HIS A 1 87 ? 5.929 6.586 -12.214 1.00 97.19 87 HIS A O 1
ATOM 695 N N . ASP A 1 88 ? 5.520 7.927 -13.968 1.00 96.25 88 ASP A N 1
ATOM 696 C CA . ASP A 1 88 ? 4.145 8.239 -13.582 1.00 96.25 88 ASP A CA 1
ATOM 697 C C . ASP A 1 88 ? 3.220 7.062 -13.925 1.00 96.25 88 ASP A C 1
ATOM 699 O O . ASP A 1 88 ? 2.874 6.829 -15.087 1.00 96.25 88 ASP A O 1
ATOM 703 N N . LEU A 1 89 ? 2.801 6.323 -12.895 1.00 95.88 89 LEU A N 1
ATOM 704 C CA . LEU A 1 89 ? 1.980 5.122 -13.049 1.00 95.88 89 LEU A CA 1
ATOM 705 C C . LEU A 1 89 ? 0.523 5.392 -13.467 1.00 95.88 89 LEU A C 1
ATOM 707 O O . LEU A 1 89 ? -0.212 4.432 -13.735 1.00 95.88 89 LEU A O 1
ATOM 711 N N . VAL A 1 90 ? 0.103 6.662 -13.547 1.00 95.31 90 VAL A N 1
ATOM 712 C CA . VAL A 1 90 ? -1.171 7.061 -14.173 1.00 95.31 90 VAL A CA 1
ATOM 713 C C . VAL A 1 90 ? -1.095 6.942 -15.700 1.00 95.31 90 VAL A C 1
ATOM 715 O O . VAL A 1 90 ? -2.122 6.793 -16.362 1.00 95.31 90 VAL A O 1
ATOM 718 N N . GLY A 1 91 ? 0.117 6.974 -16.261 1.00 93.88 91 GLY A N 1
ATOM 719 C CA . GLY A 1 91 ? 0.361 6.774 -17.681 1.00 93.88 91 GLY A CA 1
ATOM 720 C C . GLY A 1 91 ? -0.005 5.373 -18.180 1.00 93.88 91 GLY A C 1
ATOM 721 O O . GLY A 1 91 ? -0.280 4.443 -17.418 1.00 93.88 91 GLY A O 1
ATOM 722 N N . ILE A 1 92 ? 0.025 5.235 -19.504 1.00 94.31 92 ILE A N 1
ATOM 723 C CA . ILE A 1 92 ? -0.172 3.972 -20.221 1.00 94.31 92 ILE A CA 1
ATOM 724 C C . ILE A 1 92 ? 1.059 3.670 -21.076 1.00 94.31 92 ILE A C 1
ATOM 726 O O . ILE A 1 92 ? 1.699 4.588 -21.591 1.00 94.31 92 ILE A O 1
ATOM 730 N N . GLY A 1 93 ? 1.368 2.388 -21.262 1.00 97.06 93 GLY A N 1
ATOM 731 C CA . GLY A 1 93 ? 2.432 1.936 -22.153 1.00 97.06 93 GLY A CA 1
ATOM 732 C C . GLY A 1 93 ? 3.317 0.868 -21.525 1.00 97.06 93 GLY A C 1
ATOM 733 O O . GLY A 1 93 ? 3.403 0.747 -20.307 1.00 97.06 93 GLY A O 1
ATOM 734 N N . ALA A 1 94 ? 4.031 0.137 -22.383 1.00 97.69 94 ALA A N 1
ATOM 735 C CA . ALA A 1 94 ? 4.786 -1.052 -21.992 1.00 97.69 94 ALA A CA 1
ATOM 736 C C . ALA A 1 94 ? 5.797 -0.807 -20.860 1.00 97.69 94 ALA A C 1
ATOM 738 O O . ALA A 1 94 ? 5.979 -1.671 -20.013 1.00 97.69 94 ALA A O 1
ATOM 739 N N . VAL A 1 95 ? 6.432 0.370 -20.818 1.00 97.44 95 VAL A N 1
ATOM 740 C CA . VAL A 1 95 ? 7.382 0.721 -19.747 1.00 97.44 95 VAL A CA 1
ATOM 741 C C . VAL A 1 95 ? 6.697 0.904 -18.388 1.00 97.44 95 VAL A C 1
ATOM 743 O O . VAL A 1 95 ? 7.247 0.491 -17.374 1.00 97.44 95 VAL A O 1
ATOM 746 N N . ILE A 1 96 ? 5.482 1.463 -18.370 1.00 97.50 96 ILE A N 1
ATOM 747 C CA . ILE A 1 96 ? 4.685 1.653 -17.151 1.00 97.50 96 ILE A CA 1
ATOM 748 C C . ILE A 1 96 ? 4.153 0.312 -16.653 1.00 97.50 96 ILE A C 1
ATOM 750 O O . ILE A 1 96 ? 4.187 0.040 -15.456 1.00 97.50 96 ILE A O 1
ATOM 754 N N . ASP A 1 97 ? 3.658 -0.519 -17.570 1.00 96.81 97 ASP A N 1
ATOM 755 C CA . ASP A 1 97 ? 3.116 -1.836 -17.236 1.00 96.81 97 ASP A CA 1
ATOM 756 C C . ASP A 1 97 ? 4.222 -2.756 -16.708 1.00 96.81 97 ASP A C 1
ATOM 758 O O . ASP A 1 97 ? 4.051 -3.389 -15.670 1.00 96.81 97 ASP A O 1
ATOM 762 N N . HIS A 1 98 ? 5.398 -2.730 -17.343 1.00 95.88 98 HIS A N 1
ATOM 763 C CA . HIS A 1 98 ? 6.565 -3.459 -16.862 1.00 95.88 98 HIS A CA 1
ATOM 764 C C . HIS A 1 98 ? 6.977 -3.025 -15.451 1.00 95.88 98 HIS A C 1
ATOM 766 O O . HIS A 1 98 ? 7.200 -3.879 -14.597 1.00 95.88 98 HIS A O 1
ATOM 772 N N . GLU A 1 99 ? 7.022 -1.717 -15.171 1.00 95.12 99 GLU A N 1
ATOM 773 C CA . GLU A 1 99 ? 7.327 -1.239 -13.820 1.00 95.12 99 GLU A CA 1
ATOM 774 C C . GLU A 1 99 ? 6.263 -1.684 -12.803 1.00 95.12 99 GLU A C 1
ATOM 776 O O . GLU A 1 99 ? 6.613 -2.108 -11.703 1.00 95.12 99 GLU A O 1
ATOM 781 N N . LYS A 1 100 ? 4.968 -1.633 -13.146 1.00 94.50 100 LYS A N 1
ATOM 782 C CA . LYS A 1 100 ? 3.892 -2.114 -12.259 1.00 94.50 100 LYS A CA 1
ATOM 783 C C . LYS A 1 100 ? 4.085 -3.585 -11.899 1.00 94.50 100 LYS A C 1
ATOM 785 O O . LYS A 1 100 ? 3.993 -3.923 -10.718 1.00 94.50 100 LYS A O 1
ATOM 790 N N . ASP A 1 101 ? 4.388 -4.421 -12.886 1.00 94.00 101 ASP A N 1
ATOM 791 C CA . ASP A 1 101 ? 4.648 -5.845 -12.676 1.00 94.00 101 ASP A CA 1
ATOM 792 C C . ASP A 1 101 ? 5.876 -6.056 -11.780 1.00 94.00 101 ASP A C 1
ATOM 794 O O . ASP A 1 101 ? 5.802 -6.794 -10.796 1.00 94.00 101 ASP A O 1
ATOM 798 N N . GLU A 1 102 ? 6.977 -5.339 -12.035 1.00 91.81 102 GLU A N 1
ATOM 799 C CA . GLU A 1 102 ? 8.173 -5.410 -11.188 1.00 91.81 102 GLU A CA 1
ATOM 800 C C . GLU A 1 102 ? 7.883 -5.021 -9.733 1.00 91.81 102 GLU A C 1
ATOM 802 O O . GLU A 1 102 ? 8.380 -5.679 -8.823 1.00 91.81 102 GLU A O 1
ATOM 807 N N . LYS A 1 103 ? 7.069 -3.983 -9.486 1.00 91.06 103 LYS A N 1
ATOM 808 C CA . LYS A 1 103 ? 6.726 -3.524 -8.125 1.00 91.06 103 LYS A CA 1
ATOM 809 C C . LYS A 1 103 ? 5.757 -4.454 -7.393 1.00 91.06 103 LYS A C 1
ATOM 811 O O . LYS A 1 103 ? 5.762 -4.459 -6.164 1.00 91.06 103 LYS A O 1
ATOM 816 N N . LEU A 1 104 ? 4.927 -5.208 -8.112 1.00 90.06 104 LEU A N 1
ATOM 817 C CA . LEU A 1 104 ? 3.989 -6.169 -7.521 1.00 90.06 104 LEU A CA 1
ATOM 818 C C . LEU A 1 104 ? 4.673 -7.459 -7.050 1.00 90.06 104 LEU A C 1
ATOM 820 O O . LEU A 1 104 ? 4.165 -8.113 -6.141 1.00 90.06 104 LEU A O 1
ATOM 824 N N . GLU A 1 105 ? 5.804 -7.829 -7.653 1.00 85.25 105 GLU A N 1
ATOM 825 C CA . GLU A 1 105 ? 6.530 -9.068 -7.339 1.00 85.25 105 GLU A CA 1
ATOM 826 C C . GLU A 1 105 ? 7.527 -8.958 -6.165 1.00 85.25 105 GLU A C 1
ATOM 828 O O . GLU A 1 105 ? 8.122 -9.973 -5.786 1.00 85.25 105 GLU A O 1
ATOM 833 N N . VAL A 1 106 ? 7.732 -7.755 -5.611 1.00 73.81 106 VAL A N 1
ATOM 834 C CA . VAL A 1 106 ? 8.765 -7.449 -4.595 1.00 73.81 106 VAL A CA 1
ATOM 835 C C . VAL A 1 106 ? 8.505 -8.107 -3.235 1.00 73.81 106 VAL A C 1
ATOM 837 O O . VAL A 1 106 ? 7.365 -8.029 -2.725 1.00 73.81 106 VAL A O 1
#

Secondary structure (DSSP, 8-state):
------------------------S-EEEEEEEEEEEE-TTT--EEEEEEEEEEPPHHHHHHHHHH-TT-TTGGGPEE--EEE--SS-TTS-SHHHHHHHHHHH--

Foldseek 3Di:
DDDDDDPDDPPPPPPPPPPPPQPPAKDWPFPWDWDWDAQPVPRDIFIKTKTKIQGGPVVLVVVCVVVVVDPPSNPDIDIDMDGDDPDDLVDDDDVSVVRVVVVVRD

Organism: NCBI:txid1117310

Radius of gyration: 27.39 Å; chains: 1; bounding box: 76×43×78 Å